Protein AF-A0A1B6DQ71-F1 (afdb_monomer_lite)

Radius of gyration: 18.25 Å; chains: 1; bounding box: 46×38×44 Å

Sequence (116 aa):
SGPQWNLVITKHAQLCDIYWWRNFFYIHNFYGFKEMCLTHTHQLGIDMQLFLISPLLIYLIWKWKTFGWCFLTVISVLSTLLRFVKTINRKLSPVVYFGVPISQLFDTADLSYILP

Structure (mmCIF, N/CA/C/O backbone):
data_AF-A0A1B6DQ71-F1
#
_entry.id   AF-A0A1B6DQ71-F1
#
loop_
_atom_site.group_PDB
_atom_site.id
_atom_site.type_symbol
_atom_site.label_atom_id
_atom_site.label_alt_id
_atom_site.label_comp_id
_atom_site.label_asym_id
_atom_site.label_entity_id
_atom_site.label_seq_id
_atom_site.pdbx_PDB_ins_code
_atom_site.Cartn_x
_atom_site.Cartn_y
_atom_site.Cartn_z
_atom_site.occupancy
_atom_site.B_iso_or_equiv
_atom_site.auth_seq_id
_atom_site.auth_comp_id
_atom_site.auth_asym_id
_atom_site.auth_atom_id
_atom_site.pdbx_PDB_model_num
ATOM 1 N N . SER A 1 1 ? 30.232 0.768 -13.576 1.00 60.44 1 SER A N 1
ATOM 2 C CA . SER A 1 1 ? 29.033 0.794 -14.437 1.00 60.44 1 SER A CA 1
ATOM 3 C C . SER A 1 1 ? 28.712 -0.615 -14.901 1.00 60.44 1 SER A C 1
ATOM 5 O O . SER A 1 1 ? 29.534 -1.206 -15.586 1.00 60.44 1 SER A O 1
ATOM 7 N N . GLY A 1 2 ? 27.589 -1.189 -14.4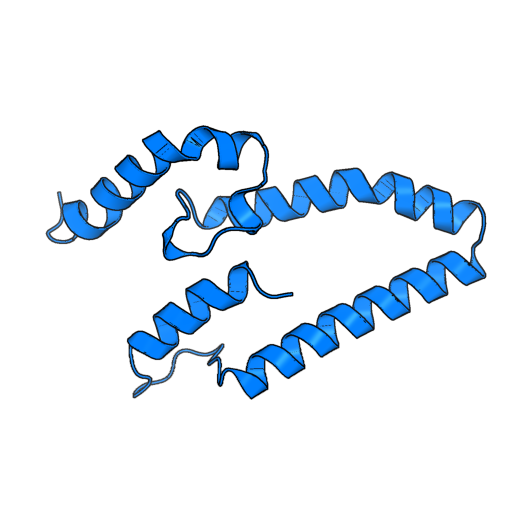61 1.00 83.00 2 GLY A N 1
ATOM 8 C CA . GLY A 1 2 ? 27.147 -2.526 -14.888 1.00 83.00 2 GLY A CA 1
ATOM 9 C C . GLY A 1 2 ? 26.246 -2.468 -16.132 1.00 83.00 2 GLY A C 1
ATOM 10 O O . GLY A 1 2 ? 25.661 -1.418 -16.396 1.00 83.00 2 GLY A O 1
ATOM 11 N N . PRO A 1 3 ? 26.067 -3.574 -16.875 1.00 82.75 3 PRO A N 1
ATOM 12 C CA . PRO A 1 3 ? 25.254 -3.599 -18.099 1.00 82.75 3 PRO A CA 1
ATOM 13 C C . PRO A 1 3 ? 23.769 -3.259 -17.863 1.00 82.75 3 PRO A C 1
ATOM 15 O O . PRO A 1 3 ? 23.097 -2.771 -18.763 1.00 82.75 3 PRO A O 1
ATOM 18 N N . GLN A 1 4 ? 23.258 -3.456 -16.641 1.00 79.19 4 GLN A N 1
ATOM 19 C CA . GLN A 1 4 ? 21.890 -3.089 -16.237 1.00 79.19 4 GLN A CA 1
ATOM 20 C C . GLN A 1 4 ? 21.765 -1.669 -15.653 1.00 79.19 4 GLN A C 1
ATOM 22 O O . GLN A 1 4 ? 20.661 -1.236 -15.323 1.00 79.19 4 GLN A O 1
ATOM 27 N N . TRP A 1 5 ? 22.867 -0.917 -15.536 1.00 78.44 5 TRP A N 1
ATOM 28 C CA . TRP A 1 5 ? 22.876 0.393 -14.873 1.00 78.44 5 TRP A CA 1
ATOM 29 C C . TRP A 1 5 ? 21.916 1.387 -15.531 1.00 78.44 5 TRP A C 1
ATOM 31 O O . TRP A 1 5 ? 21.170 2.077 -14.842 1.00 78.44 5 TRP A O 1
ATOM 41 N N . ASN A 1 6 ? 21.879 1.413 -16.865 1.00 78.19 6 ASN A N 1
ATOM 42 C CA . ASN A 1 6 ? 21.036 2.363 -17.584 1.00 78.19 6 ASN A CA 1
ATOM 43 C C . ASN A 1 6 ? 19.539 2.015 -17.519 1.00 78.19 6 ASN A C 1
ATOM 45 O O . ASN A 1 6 ? 18.685 2.893 -17.568 1.00 78.19 6 ASN A O 1
ATOM 49 N N . LEU A 1 7 ? 19.218 0.727 -17.386 1.00 76.50 7 LEU A N 1
ATOM 50 C CA . LEU A 1 7 ? 17.840 0.231 -17.396 1.00 76.50 7 LEU A CA 1
ATOM 51 C C . LEU A 1 7 ? 17.156 0.391 -16.038 1.00 76.50 7 LEU A C 1
ATOM 53 O O . LEU A 1 7 ? 15.960 0.668 -15.986 1.00 76.50 7 LEU A O 1
ATOM 57 N N . VAL A 1 8 ? 17.917 0.228 -14.956 1.00 77.62 8 VAL A N 1
ATOM 58 C CA . VAL A 1 8 ? 17.400 0.312 -13.588 1.00 77.62 8 VAL A CA 1
ATOM 59 C C . VAL A 1 8 ? 17.670 1.704 -13.023 1.00 77.62 8 VAL A C 1
ATOM 61 O O . VAL A 1 8 ? 16.746 2.462 -12.748 1.00 77.62 8 VAL A O 1
ATOM 64 N N . ILE A 1 9 ? 18.937 2.098 -12.908 1.00 79.31 9 ILE A N 1
ATOM 65 C CA . ILE A 1 9 ? 19.326 3.255 -12.094 1.00 79.31 9 ILE A CA 1
ATOM 66 C C . ILE A 1 9 ? 19.019 4.573 -12.803 1.00 79.31 9 ILE A C 1
ATOM 68 O O . ILE A 1 9 ? 18.402 5.446 -12.199 1.00 79.31 9 ILE A O 1
ATOM 72 N N . THR A 1 10 ? 19.366 4.715 -14.086 1.00 79.75 10 THR A N 1
ATOM 73 C CA . THR A 1 10 ? 19.060 5.951 -14.831 1.00 79.75 10 THR A CA 1
ATOM 74 C C . THR A 1 10 ? 17.552 6.179 -14.947 1.00 79.75 10 THR A C 1
ATOM 76 O O . THR A 1 10 ? 17.081 7.302 -14.778 1.00 79.75 10 THR A O 1
ATOM 79 N N . LYS A 1 11 ? 16.779 5.109 -15.171 1.00 79.94 11 LYS A N 1
ATOM 80 C CA . LYS A 1 11 ? 15.317 5.182 -15.265 1.00 79.94 11 LYS A CA 1
ATOM 81 C C . LYS A 1 11 ? 14.675 5.606 -13.941 1.00 79.94 11 LYS A C 1
ATOM 83 O O . LYS A 1 11 ? 13.842 6.509 -13.935 1.00 79.94 11 LYS A O 1
ATOM 88 N N . HIS A 1 12 ? 15.079 5.005 -12.819 1.00 80.25 12 HIS A N 1
ATOM 89 C CA . HIS A 1 12 ? 14.587 5.415 -11.500 1.00 80.25 12 HIS A CA 1
ATOM 90 C C . HIS A 1 12 ? 15.032 6.838 -11.127 1.00 80.25 12 HIS A C 1
ATOM 92 O O . HIS A 1 12 ? 14.244 7.578 -10.543 1.00 80.25 12 HIS A O 1
ATOM 98 N N . ALA A 1 13 ? 16.241 7.258 -11.516 1.00 81.75 13 ALA A N 1
ATOM 99 C CA . ALA A 1 13 ? 16.726 8.618 -11.280 1.00 81.75 13 ALA A CA 1
ATOM 100 C C . ALA A 1 13 ? 15.870 9.675 -12.002 1.00 81.75 13 ALA A C 1
ATOM 102 O O . ALA A 1 13 ? 15.473 10.658 -11.382 1.00 81.75 13 ALA A O 1
ATOM 103 N N . GLN A 1 14 ? 15.511 9.444 -13.270 1.00 83.25 14 GLN A N 1
ATOM 104 C CA . GLN A 1 14 ? 14.620 10.339 -14.023 1.00 83.25 14 GLN A CA 1
ATOM 105 C C . GLN A 1 14 ? 13.216 10.419 -13.411 1.00 83.25 14 GLN A C 1
ATOM 107 O O . GLN A 1 14 ? 12.655 11.504 -13.281 1.00 83.25 14 GLN A O 1
ATOM 112 N N . LEU A 1 15 ? 12.655 9.280 -12.989 1.00 82.50 15 LEU A N 1
ATOM 113 C CA . LEU A 1 15 ? 11.370 9.256 -12.282 1.00 82.50 15 LEU A CA 1
ATOM 114 C C . LEU A 1 15 ? 11.441 10.036 -10.964 1.00 82.50 15 LEU A C 1
ATOM 116 O O . LEU A 1 15 ? 10.484 10.716 -10.598 1.00 82.50 15 LEU A O 1
ATOM 120 N N . CYS A 1 16 ? 12.574 9.969 -10.265 1.00 81.06 16 CYS A N 1
ATOM 121 C CA . CYS A 1 16 ? 12.761 10.714 -9.030 1.00 81.06 16 CYS A CA 1
ATOM 122 C C . CYS A 1 16 ? 12.807 12.222 -9.246 1.00 81.06 16 CYS A C 1
ATOM 124 O O . CYS A 1 16 ? 12.213 12.954 -8.464 1.00 81.06 16 CYS A O 1
ATOM 126 N N . ASP A 1 17 ? 13.451 12.680 -10.314 1.00 83.62 17 ASP A N 1
ATOM 127 C CA . ASP A 1 17 ? 13.546 14.108 -10.626 1.00 83.62 17 ASP A CA 1
ATOM 128 C C . ASP A 1 17 ? 12.172 14.716 -10.970 1.00 83.62 17 ASP A C 1
ATOM 130 O O . ASP A 1 17 ? 11.883 15.869 -10.668 1.00 83.62 17 ASP A O 1
ATOM 134 N N . ILE A 1 18 ? 11.261 13.909 -11.523 1.00 84.38 18 ILE A N 1
ATOM 135 C CA . ILE A 1 18 ? 9.885 14.332 -11.825 1.00 84.38 18 ILE A CA 1
ATOM 136 C C . ILE A 1 18 ? 8.981 14.240 -10.580 1.00 84.38 18 ILE A C 1
ATOM 138 O O . ILE A 1 18 ? 8.114 15.091 -10.361 1.00 84.38 18 ILE A O 1
ATOM 142 N N . TYR A 1 19 ? 9.164 13.208 -9.750 1.00 83.00 19 TYR A N 1
ATOM 143 C CA . TYR A 1 19 ? 8.251 12.863 -8.652 1.00 83.00 19 TYR A CA 1
ATOM 144 C C . TYR A 1 19 ? 8.828 13.057 -7.244 1.00 83.00 19 TYR A C 1
ATOM 146 O O . TYR A 1 19 ? 8.248 12.559 -6.275 1.00 83.00 19 TYR A O 1
ATOM 154 N N . TRP A 1 20 ? 9.921 13.809 -7.091 1.00 84.56 20 TRP A N 1
ATOM 155 C CA 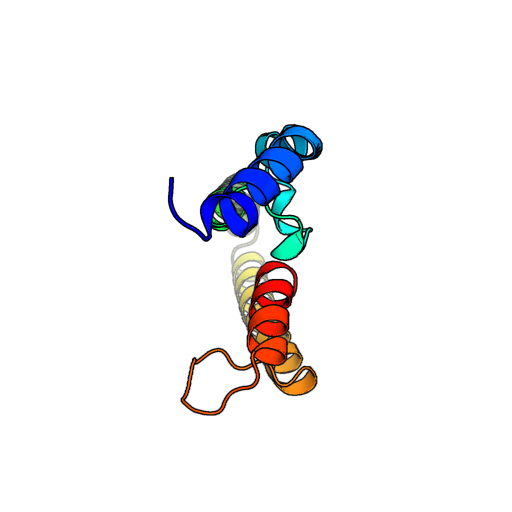. TRP A 1 20 ? 10.549 14.086 -5.790 1.00 84.56 20 TRP A CA 1
ATOM 156 C C . TRP A 1 20 ? 9.546 14.636 -4.766 1.00 84.56 20 TRP A C 1
ATOM 158 O O . TRP A 1 20 ? 9.548 14.236 -3.601 1.00 84.56 20 TRP A O 1
ATOM 168 N N . TRP A 1 21 ? 8.619 15.485 -5.219 1.00 85.31 21 TRP A N 1
ATOM 169 C CA . TRP A 1 21 ? 7.577 16.078 -4.387 1.00 85.31 21 TRP A CA 1
ATOM 170 C C . TRP A 1 21 ? 6.636 15.019 -3.791 1.00 85.31 21 TRP A C 1
ATOM 172 O O . TRP A 1 21 ? 6.243 15.135 -2.633 1.00 85.31 21 TRP A O 1
ATOM 182 N N . ARG A 1 22 ? 6.324 13.936 -4.521 1.00 85.06 22 ARG A N 1
ATOM 183 C CA . ARG A 1 22 ? 5.470 12.842 -4.014 1.00 85.06 22 ARG A CA 1
ATOM 184 C C . ARG A 1 22 ? 6.117 12.128 -2.827 1.00 85.06 22 ARG A C 1
ATOM 186 O O . ARG A 1 22 ? 5.418 11.720 -1.900 1.00 85.06 22 ARG A O 1
ATOM 193 N N . ASN A 1 23 ? 7.445 11.992 -2.852 1.00 81.50 23 ASN A N 1
ATOM 194 C CA . ASN A 1 23 ? 8.219 11.456 -1.734 1.00 81.50 23 ASN A CA 1
ATOM 195 C C . ASN A 1 23 ? 8.253 12.424 -0.552 1.00 81.50 23 ASN A C 1
ATOM 197 O O . ASN A 1 23 ? 8.052 11.986 0.576 1.00 81.50 23 ASN A O 1
ATOM 201 N N . PHE A 1 24 ? 8.442 13.721 -0.807 1.00 82.62 24 PHE A N 1
ATOM 202 C CA . PHE A 1 24 ? 8.462 14.742 0.242 1.00 82.62 24 PHE A CA 1
ATOM 203 C C . PHE A 1 24 ? 7.132 14.832 1.007 1.00 82.62 24 PHE A C 1
ATOM 205 O O . PHE A 1 24 ? 7.123 14.917 2.231 1.00 82.62 24 PHE A O 1
ATOM 212 N N . PHE A 1 25 ? 6.003 14.748 0.298 1.00 82.12 25 PHE A N 1
ATOM 213 C CA . PHE A 1 25 ? 4.668 14.755 0.903 1.00 82.12 25 PHE A CA 1
ATOM 214 C C . PHE A 1 25 ? 4.201 13.380 1.416 1.00 82.12 25 PHE A C 1
ATOM 216 O O . PHE A 1 25 ? 3.078 13.276 1.902 1.00 82.12 25 PHE A O 1
ATOM 223 N N . TYR A 1 26 ? 5.018 12.323 1.310 1.00 82.31 26 TYR A N 1
ATOM 224 C CA . TYR A 1 26 ? 4.661 10.948 1.704 1.00 82.31 26 TYR A CA 1
ATOM 225 C C . TYR A 1 26 ? 3.374 10.402 1.045 1.00 82.31 26 TYR A C 1
ATOM 227 O O . TYR A 1 26 ? 2.679 9.550 1.601 1.00 82.31 26 TYR A O 1
ATOM 235 N N . ILE A 1 27 ? 3.060 10.861 -0.172 1.00 82.88 27 ILE A N 1
ATOM 236 C CA . ILE A 1 27 ? 1.893 10.418 -0.964 1.00 82.88 27 ILE A CA 1
ATOM 237 C C . ILE A 1 27 ? 2.263 9.403 -2.053 1.00 82.88 27 ILE A C 1
ATOM 239 O O . ILE A 1 27 ? 1.428 9.029 -2.874 1.00 82.88 27 ILE A O 1
ATOM 243 N N . HIS A 1 28 ? 3.517 8.950 -2.090 1.00 79.62 28 HIS A N 1
ATOM 244 C CA . HIS A 1 28 ? 3.990 7.986 -3.086 1.00 79.62 28 HIS A CA 1
ATOM 245 C C . HIS A 1 28 ? 3.265 6.627 -3.009 1.00 79.62 28 HIS A C 1
ATOM 247 O O . HIS A 1 28 ? 3.308 5.878 -3.973 1.00 79.62 28 HIS A O 1
ATOM 253 N N . ASN A 1 29 ? 2.589 6.316 -1.894 1.00 79.44 29 ASN A N 1
ATOM 254 C CA . ASN A 1 29 ? 1.862 5.059 -1.676 1.00 79.44 29 ASN A CA 1
ATOM 255 C C . ASN A 1 29 ? 0.670 4.876 -2.638 1.00 79.44 29 ASN A C 1
ATOM 257 O O . ASN A 1 29 ? 0.319 3.754 -2.978 1.00 79.44 29 ASN A O 1
ATOM 261 N N . PHE A 1 30 ? 0.090 5.973 -3.136 1.00 76.56 30 PHE A N 1
ATOM 262 C CA . PHE A 1 30 ? -1.036 5.924 -4.077 1.00 76.56 30 PHE A CA 1
ATOM 263 C C . PHE A 1 30 ? -0.638 5.558 -5.512 1.00 76.56 30 PHE A C 1
ATOM 265 O O . PHE A 1 30 ? -1.509 5.358 -6.357 1.00 76.56 30 PHE A O 1
ATOM 272 N N . TYR A 1 31 ? 0.661 5.494 -5.799 1.00 78.94 31 TYR A N 1
ATOM 273 C CA . TYR A 1 31 ? 1.192 5.229 -7.129 1.00 78.94 31 TYR A CA 1
ATOM 274 C C . TYR A 1 31 ? 1.873 3.862 -7.154 1.00 78.94 31 TYR A C 1
ATOM 276 O O . TYR A 1 31 ? 2.457 3.421 -6.167 1.00 78.94 31 TYR A O 1
ATOM 284 N N . GLY A 1 32 ? 1.774 3.179 -8.293 1.00 74.69 32 GLY A N 1
ATOM 285 C CA . GLY A 1 32 ? 2.323 1.839 -8.453 1.00 74.69 32 GLY A CA 1
ATOM 286 C C . GLY A 1 32 ? 3.837 1.766 -8.383 1.00 74.69 32 GLY A C 1
ATOM 287 O O . GLY A 1 32 ? 4.547 2.757 -8.565 1.00 74.69 32 GLY A O 1
ATOM 288 N N . PHE A 1 33 ? 4.332 0.547 -8.175 1.00 74.81 33 PHE A N 1
ATOM 289 C CA . PHE A 1 33 ? 5.752 0.204 -8.172 1.00 74.81 33 PHE A CA 1
ATOM 290 C C . PHE A 1 33 ? 6.502 0.772 -9.385 1.00 74.81 33 PHE A C 1
ATOM 292 O O . PHE A 1 33 ? 7.655 1.184 -9.265 1.00 74.81 33 PHE A O 1
ATOM 299 N N . LYS A 1 34 ? 5.850 0.837 -10.555 1.00 72.19 34 LYS A N 1
ATOM 300 C CA . LYS A 1 34 ? 6.461 1.343 -11.800 1.00 72.19 34 LYS A CA 1
ATOM 301 C C . LYS A 1 34 ? 6.823 2.831 -11.760 1.00 72.19 34 LYS A C 1
ATOM 303 O O . LYS A 1 34 ? 7.759 3.229 -12.451 1.00 72.19 34 LYS A O 1
ATOM 308 N N . GLU A 1 35 ? 6.104 3.635 -10.981 1.00 75.88 35 GLU A N 1
ATOM 309 C CA . GLU A 1 35 ? 6.334 5.083 -10.847 1.00 75.88 35 GLU A CA 1
ATOM 310 C C . GLU A 1 35 ? 7.069 5.446 -9.551 1.00 75.88 35 GLU A C 1
ATOM 312 O O . GLU A 1 35 ? 7.270 6.623 -9.243 1.00 75.88 35 GLU A O 1
ATOM 317 N N . MET A 1 36 ? 7.480 4.444 -8.774 1.00 76.94 36 MET A N 1
ATOM 318 C CA . MET A 1 36 ? 8.124 4.665 -7.494 1.00 76.94 36 MET A CA 1
ATOM 319 C C . MET A 1 36 ? 9.612 4.993 -7.679 1.00 76.94 36 MET A C 1
ATOM 321 O O . MET A 1 36 ? 10.369 4.223 -8.272 1.00 76.94 36 MET A O 1
ATOM 325 N N . CYS A 1 37 ? 10.046 6.143 -7.148 1.00 79.25 37 CYS A N 1
ATOM 326 C CA . CYS A 1 37 ? 11.463 6.525 -7.167 1.00 79.25 37 CYS A CA 1
ATOM 327 C C . CYS A 1 37 ? 12.313 5.606 -6.275 1.00 79.25 37 CYS A C 1
ATOM 329 O O . CYS A 1 37 ? 13.387 5.173 -6.686 1.00 79.25 37 CYS A O 1
ATOM 331 N N . LEU A 1 38 ? 11.838 5.301 -5.061 1.00 77.12 38 LEU A N 1
ATOM 332 C CA . LEU A 1 38 ? 12.564 4.484 -4.092 1.00 77.12 38 LEU A CA 1
ATOM 333 C C . LEU A 1 38 ? 11.590 3.528 -3.404 1.00 77.12 38 LEU A C 1
ATOM 335 O O . LEU A 1 38 ? 10.718 3.956 -2.665 1.00 77.12 38 LEU A O 1
ATOM 339 N N . THR A 1 39 ? 11.722 2.227 -3.624 1.00 77.38 39 THR A N 1
ATOM 340 C CA . THR A 1 39 ? 10.784 1.227 -3.075 1.00 77.38 39 THR A CA 1
ATOM 341 C C . THR A 1 39 ? 10.814 1.176 -1.547 1.00 77.38 39 THR A C 1
ATOM 343 O O . THR A 1 39 ? 9.783 1.004 -0.903 1.00 77.38 39 THR A O 1
ATOM 346 N N . HIS A 1 40 ? 11.983 1.415 -0.948 1.00 77.75 40 HIS A N 1
ATOM 347 C CA . HIS A 1 40 ? 12.160 1.462 0.503 1.00 77.75 40 HIS A CA 1
ATOM 348 C C . HIS A 1 40 ? 11.429 2.631 1.182 1.00 77.75 40 HIS A C 1
ATOM 350 O O . HIS A 1 40 ? 11.132 2.534 2.372 1.00 77.75 40 HIS A O 1
ATOM 356 N N . THR A 1 41 ? 11.106 3.720 0.467 1.00 82.94 41 THR A N 1
ATOM 357 C CA . THR A 1 41 ? 10.364 4.836 1.080 1.00 82.94 41 THR A CA 1
ATOM 358 C C . THR A 1 41 ? 8.893 4.512 1.287 1.00 82.94 41 THR A C 1
ATOM 360 O O . THR A 1 41 ? 8.265 5.190 2.092 1.00 82.94 41 THR A O 1
ATOM 363 N N . HI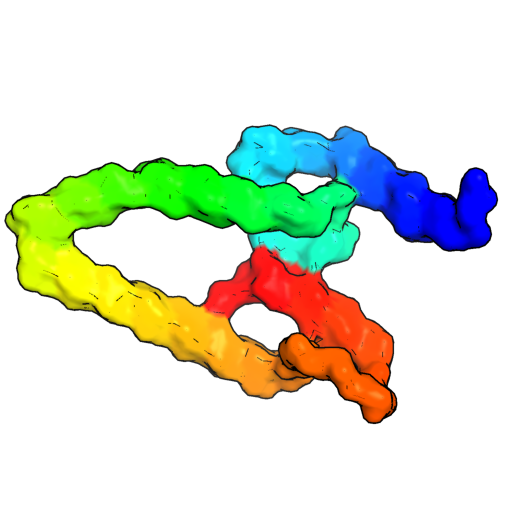S A 1 42 ? 8.370 3.451 0.657 1.00 82.81 42 HIS A N 1
ATOM 364 C CA . HIS A 1 42 ? 6.971 3.029 0.792 1.00 82.81 42 HIS A CA 1
ATOM 365 C C . HIS A 1 42 ? 6.577 2.803 2.248 1.00 82.81 42 HIS A C 1
ATOM 367 O O . HIS A 1 42 ? 5.581 3.352 2.718 1.00 82.81 42 HIS A O 1
ATOM 373 N N . GLN A 1 43 ? 7.416 2.061 2.977 1.00 84.62 43 GLN A N 1
ATOM 374 C CA . GLN A 1 43 ? 7.195 1.787 4.393 1.00 84.62 43 GLN A CA 1
ATOM 375 C C . GLN A 1 43 ? 7.242 3.076 5.221 1.00 84.62 43 GLN A C 1
ATOM 377 O O . GLN A 1 43 ? 6.370 3.300 6.053 1.00 84.62 43 GLN A O 1
ATOM 382 N N . LEU A 1 44 ? 8.201 3.965 4.933 1.00 87.25 44 LEU A N 1
ATOM 383 C CA . LEU A 1 44 ? 8.312 5.259 5.613 1.00 87.25 44 LEU A CA 1
ATOM 384 C C . LEU A 1 44 ? 7.066 6.128 5.392 1.00 87.25 44 LEU A C 1
ATOM 386 O O . LEU A 1 44 ? 6.613 6.794 6.318 1.00 87.25 44 LEU A O 1
ATOM 390 N N . GLY A 1 45 ? 6.488 6.113 4.186 1.00 87.69 45 GLY A N 1
ATOM 391 C CA . GLY A 1 45 ? 5.249 6.832 3.891 1.00 87.69 45 GLY A CA 1
ATOM 392 C C . GLY A 1 45 ? 4.057 6.325 4.695 1.00 87.69 45 GLY A C 1
ATOM 393 O O . GLY A 1 45 ? 3.320 7.132 5.263 1.00 87.69 45 GLY A O 1
ATOM 394 N N . ILE A 1 46 ? 3.897 5.005 4.799 1.00 87.31 46 ILE A N 1
ATOM 395 C CA . ILE A 1 46 ? 2.835 4.392 5.610 1.00 87.31 46 ILE A CA 1
ATOM 396 C C . ILE A 1 46 ? 3.021 4.733 7.091 1.00 87.31 46 ILE A C 1
ATOM 398 O O . ILE A 1 46 ? 2.064 5.142 7.750 1.00 87.31 46 ILE A O 1
ATOM 402 N N . ASP A 1 47 ? 4.244 4.610 7.605 1.00 90.62 47 ASP A N 1
ATOM 403 C CA . ASP A 1 47 ? 4.539 4.848 9.019 1.00 90.62 47 ASP A CA 1
ATOM 404 C C . ASP A 1 47 ? 4.233 6.299 9.419 1.00 90.62 47 ASP A C 1
ATOM 406 O O . ASP A 1 47 ? 3.637 6.534 10.470 1.00 90.62 47 ASP A O 1
ATOM 410 N N . MET A 1 48 ? 4.543 7.275 8.558 1.00 90.62 48 MET A N 1
ATOM 411 C CA . MET A 1 48 ? 4.200 8.682 8.799 1.00 90.62 48 MET A CA 1
ATOM 412 C C . MET A 1 48 ? 2.684 8.919 8.826 1.00 90.62 48 MET A C 1
ATOM 414 O O . MET A 1 48 ? 2.185 9.628 9.703 1.00 90.62 48 MET A O 1
ATOM 418 N N . GLN A 1 49 ? 1.929 8.313 7.906 1.00 90.31 49 GLN A N 1
ATOM 419 C CA . GLN A 1 49 ? 0.465 8.436 7.878 1.00 90.31 49 GLN A CA 1
ATOM 420 C C . GLN A 1 49 ? -0.174 7.812 9.125 1.00 90.31 49 GLN A C 1
ATOM 422 O O . GLN A 1 49 ? -1.043 8.421 9.755 1.00 90.31 49 GLN A O 1
ATOM 427 N N . LEU A 1 50 ? 0.288 6.625 9.525 1.00 90.00 50 LEU A N 1
ATOM 428 C CA . LEU A 1 50 ? -0.172 5.960 10.743 1.00 90.00 50 LEU A CA 1
ATOM 429 C C . LEU A 1 50 ? 0.209 6.749 11.998 1.00 90.00 50 LEU A C 1
ATOM 431 O O . LEU A 1 50 ? -0.604 6.854 12.915 1.00 90.00 50 LEU A O 1
ATOM 435 N N . PHE A 1 51 ? 1.396 7.355 12.031 1.00 92.62 51 PHE A N 1
ATOM 436 C CA . PHE A 1 51 ? 1.827 8.207 13.136 1.00 92.62 51 PHE A CA 1
ATOM 437 C C . PHE A 1 51 ? 0.931 9.443 13.292 1.00 92.62 51 PHE A C 1
ATOM 439 O O . PHE A 1 51 ? 0.541 9.776 14.411 1.00 92.62 51 PHE A O 1
ATOM 446 N N . LEU A 1 52 ? 0.531 10.074 12.183 1.00 92.00 52 LEU A N 1
ATOM 447 C CA . LEU A 1 52 ? -0.403 11.205 12.193 1.00 92.00 52 LEU A CA 1
ATOM 448 C C . LEU A 1 52 ? -1.819 10.805 12.643 1.00 92.00 52 LEU A C 1
ATOM 450 O O . LEU A 1 52 ? -2.478 11.567 13.351 1.00 92.00 52 LEU A O 1
ATOM 454 N N . ILE A 1 53 ? -2.290 9.613 12.263 1.00 91.94 53 ILE A N 1
ATOM 455 C CA . ILE A 1 53 ? -3.629 9.107 12.621 1.00 91.94 53 ILE A CA 1
ATOM 456 C C . ILE A 1 53 ? -3.670 8.551 14.058 1.00 91.94 53 ILE A C 1
ATOM 458 O O . ILE A 1 53 ? -4.710 8.599 14.718 1.00 91.94 53 ILE A O 1
ATOM 462 N N . SER A 1 54 ? -2.548 8.058 14.580 1.00 93.06 54 SER A N 1
ATOM 463 C CA . SER A 1 54 ? -2.432 7.460 15.915 1.00 93.06 54 SER A CA 1
ATOM 464 C C . SER A 1 54 ? -3.035 8.302 17.057 1.00 93.06 54 SER A C 1
ATOM 466 O O . SER A 1 54 ? -3.903 7.782 17.765 1.00 93.06 54 SER A O 1
ATOM 468 N N . PRO A 1 55 ? -2.699 9.598 17.247 1.00 92.88 55 PRO A N 1
ATOM 469 C CA . PRO A 1 55 ? -3.283 10.396 18.330 1.00 92.88 55 PRO A CA 1
ATOM 470 C C . PRO A 1 55 ? -4.803 10.567 18.198 1.00 92.88 55 PRO A C 1
ATOM 472 O O . PRO A 1 55 ? -5.504 10.592 19.211 1.00 92.88 55 PRO A O 1
ATOM 475 N N . LEU A 1 56 ? -5.330 10.622 16.969 1.00 90.75 56 LEU A N 1
ATOM 476 C CA . LEU A 1 56 ? -6.772 10.675 16.711 1.00 90.75 56 LEU A CA 1
ATOM 477 C C . LEU A 1 56 ? -7.459 9.381 17.175 1.00 90.75 56 LEU A C 1
ATOM 479 O O . LEU A 1 56 ? -8.489 9.430 17.851 1.00 90.75 56 LEU A O 1
ATOM 483 N N . LEU A 1 57 ? -6.871 8.224 16.853 1.00 89.31 57 LEU A N 1
ATOM 484 C CA . LEU A 1 57 ? -7.375 6.919 17.288 1.00 89.31 57 LEU A CA 1
ATOM 485 C C . LEU A 1 57 ? -7.310 6.770 18.810 1.00 89.31 57 LEU A C 1
ATOM 487 O O . LEU A 1 57 ? -8.287 6.341 19.426 1.00 89.31 57 LEU A O 1
ATOM 491 N N . ILE A 1 58 ? -6.200 7.175 19.431 1.00 91.25 58 ILE A N 1
ATOM 492 C CA . ILE A 1 58 ? -6.035 7.140 20.891 1.00 91.25 58 ILE A CA 1
ATOM 493 C C . ILE A 1 58 ? -7.100 8.010 21.570 1.00 91.25 58 ILE A C 1
ATOM 495 O O . ILE A 1 58 ? -7.740 7.567 22.526 1.00 91.25 58 ILE A O 1
ATOM 499 N N . TYR A 1 59 ? -7.346 9.216 21.054 1.00 92.25 59 TYR A N 1
ATOM 500 C CA . TYR A 1 59 ? -8.390 10.102 21.569 1.00 92.25 59 TYR A CA 1
ATOM 501 C C . TYR A 1 59 ? -9.794 9.484 21.449 1.00 92.25 59 TYR A C 1
ATOM 503 O O . TYR A 1 59 ? -10.579 9.534 22.402 1.00 92.25 59 TYR A O 1
ATOM 511 N N . LEU A 1 60 ? -10.102 8.843 20.315 1.00 89.00 60 LEU A N 1
ATOM 512 C CA . LEU A 1 60 ? -11.383 8.165 20.090 1.00 89.00 60 LEU A CA 1
ATOM 513 C C . LEU A 1 60 ? -11.610 7.022 21.092 1.00 89.00 60 LEU A C 1
ATOM 515 O O . LEU A 1 60 ? -12.690 6.913 21.676 1.00 89.00 60 LEU A O 1
ATOM 519 N N . ILE A 1 61 ? -10.582 6.204 21.331 1.00 91.12 61 ILE A N 1
ATOM 520 C CA . ILE A 1 61 ? -10.621 5.094 22.296 1.00 91.12 61 ILE A CA 1
ATOM 521 C C . ILE A 1 61 ? -10.749 5.620 23.726 1.00 91.12 61 ILE A C 1
ATOM 523 O O . ILE A 1 61 ? -11.467 5.034 24.539 1.00 91.12 61 ILE A O 1
ATOM 527 N N . TRP A 1 62 ? -10.075 6.726 24.048 1.00 92.31 62 TRP A N 1
ATOM 528 C CA . TRP A 1 62 ? -10.155 7.324 25.376 1.00 92.31 62 TRP A CA 1
ATOM 529 C C . TRP A 1 62 ? -11.571 7.809 25.691 1.00 92.31 62 TRP A C 1
ATOM 531 O O . TRP A 1 62 ? -12.088 7.502 26.770 1.00 92.31 62 TRP A O 1
ATOM 541 N N . LYS A 1 63 ? -12.216 8.494 24.736 1.00 92.31 63 LYS A N 1
ATOM 542 C CA . LYS A 1 63 ? -13.580 9.009 24.899 1.00 92.31 63 LYS A CA 1
ATOM 543 C C . LYS A 1 63 ? -14.611 7.880 24.907 1.00 92.31 63 LYS A C 1
ATOM 545 O O . LYS A 1 63 ? -15.437 7.830 25.815 1.00 92.31 63 LYS A O 1
ATOM 550 N N . TRP A 1 64 ? -14.565 6.969 23.932 1.00 89.62 64 TRP A N 1
ATOM 551 C CA . TRP A 1 64 ? -15.561 5.907 23.743 1.00 89.62 64 TRP A CA 1
ATOM 552 C C . TRP A 1 64 ? -14.902 4.525 23.669 1.00 89.62 64 TRP A C 1
ATOM 554 O O . TRP A 1 64 ? -14.805 3.935 22.596 1.00 89.62 64 TRP A O 1
ATOM 564 N N . LYS A 1 65 ? -14.487 3.976 24.819 1.00 86.62 65 LYS A N 1
ATOM 565 C CA . LYS A 1 65 ? -13.732 2.708 24.897 1.00 86.62 65 LYS A CA 1
ATOM 566 C C . LYS A 1 65 ? -14.348 1.563 24.083 1.00 86.62 65 LYS A C 1
ATOM 568 O O . LYS A 1 65 ? -13.662 0.982 23.249 1.00 86.62 65 LYS A O 1
ATOM 573 N N . THR A 1 66 ? -15.631 1.254 24.278 1.00 88.31 66 THR A N 1
ATOM 574 C CA . THR A 1 66 ? -16.291 0.126 23.591 1.00 88.31 66 THR A CA 1
ATOM 575 C C . THR A 1 66 ? -16.387 0.341 22.080 1.00 88.31 66 THR A C 1
ATOM 577 O O . THR A 1 66 ? -16.120 -0.572 21.302 1.00 88.31 66 THR A O 1
ATOM 580 N N . PHE A 1 67 ? -16.724 1.562 21.655 1.00 90.62 67 PHE A N 1
ATOM 581 C CA . PHE A 1 67 ? -16.819 1.906 20.238 1.00 90.62 67 PHE A CA 1
ATOM 582 C C . PHE A 1 67 ? -15.442 1.931 19.567 1.00 90.62 67 PHE A C 1
ATOM 584 O O . PHE A 1 67 ? -15.293 1.383 18.484 1.00 90.62 67 PHE A O 1
ATOM 591 N N . GLY A 1 68 ? -14.427 2.500 20.223 1.00 89.50 68 GLY A N 1
ATOM 592 C CA . GLY A 1 68 ? -13.061 2.578 19.704 1.00 89.50 68 GLY A CA 1
ATOM 593 C C . GLY A 1 68 ? -12.436 1.201 19.476 1.00 89.50 68 GLY A C 1
ATOM 594 O O . GLY A 1 68 ? -11.855 0.965 18.419 1.00 89.50 68 GLY A O 1
ATOM 595 N N . TRP A 1 69 ? -12.618 0.264 20.413 1.00 90.69 69 TRP A N 1
ATOM 596 C CA . TRP A 1 69 ? -12.164 -1.119 20.230 1.00 90.69 69 TRP A CA 1
ATOM 597 C C . TRP A 1 69 ? -12.897 -1.831 19.091 1.00 90.69 69 TRP A C 1
ATOM 599 O O . TRP A 1 69 ? -12.246 -2.457 18.260 1.00 90.69 69 TRP A O 1
ATOM 609 N N . CYS A 1 70 ? -14.225 -1.698 19.011 1.00 93.25 70 CYS A N 1
ATOM 610 C CA . CYS A 1 70 ? -15.010 -2.271 17.914 1.00 93.25 70 CYS A CA 1
ATOM 611 C C . CYS A 1 70 ? -14.595 -1.688 16.552 1.00 93.25 70 CYS A C 1
ATOM 613 O O . CYS A 1 70 ? -14.406 -2.410 15.580 1.00 93.25 70 CYS A O 1
ATOM 615 N N . PHE A 1 71 ? -14.380 -0.377 16.486 1.00 92.06 71 PHE A N 1
ATOM 616 C CA . PHE A 1 71 ? -13.947 0.305 15.273 1.00 92.06 71 PHE A CA 1
ATOM 617 C C . PHE A 1 71 ? -12.575 -0.190 14.788 1.00 92.06 71 PHE A C 1
ATOM 619 O O . PHE A 1 71 ? -12.414 -0.503 13.608 1.00 92.06 71 PHE A O 1
ATOM 626 N N . LEU A 1 72 ? -11.602 -0.333 15.696 1.00 90.81 72 LEU A N 1
ATOM 627 C CA . LEU A 1 72 ? -10.270 -0.852 15.369 1.00 90.81 72 LEU A CA 1
ATOM 628 C C . LEU A 1 72 ? -10.302 -2.296 14.862 1.00 90.81 72 LEU A C 1
ATOM 630 O O . LEU A 1 72 ? -9.625 -2.617 13.879 1.00 90.81 72 LEU A O 1
ATOM 634 N N . THR A 1 73 ? -11.070 -3.171 15.517 1.00 92.62 73 THR A N 1
A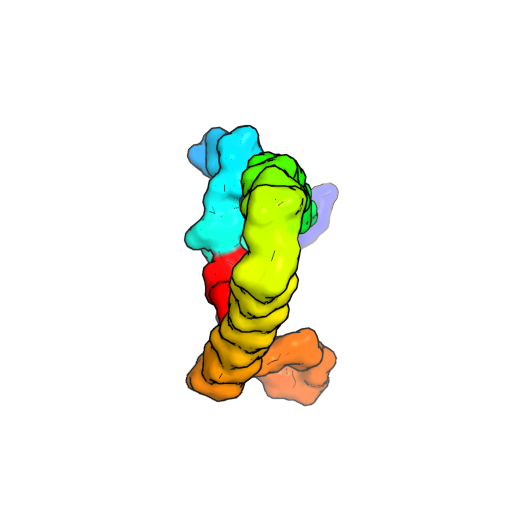TOM 635 C CA . THR A 1 73 ? -11.174 -4.574 15.097 1.00 92.62 73 THR A CA 1
ATOM 636 C C . THR A 1 73 ? -11.863 -4.684 13.744 1.00 92.62 73 THR A C 1
ATOM 638 O O . THR A 1 73 ? -11.357 -5.385 12.869 1.00 92.62 73 THR A O 1
ATOM 641 N N . VAL A 1 74 ? -12.947 -3.935 13.522 1.00 95.00 74 VAL A N 1
ATOM 642 C CA . VAL A 1 74 ? -13.655 -3.907 12.235 1.00 95.00 74 VAL A CA 1
ATOM 643 C C . VAL A 1 74 ? -12.741 -3.431 11.108 1.00 95.00 74 VAL A C 1
ATOM 645 O O . VAL A 1 74 ? -12.684 -4.092 10.074 1.00 95.00 74 VAL A O 1
ATOM 648 N N . ILE A 1 75 ? -11.982 -2.346 11.296 1.00 92.75 75 ILE A N 1
ATOM 649 C CA . ILE A 1 75 ? -11.052 -1.852 10.265 1.00 92.75 75 ILE A CA 1
ATOM 650 C C . ILE A 1 75 ? -9.953 -2.871 9.963 1.00 92.75 75 ILE A C 1
ATOM 652 O O . ILE A 1 75 ? -9.638 -3.095 8.796 1.00 92.75 75 ILE A O 1
ATOM 656 N N . SER A 1 76 ? -9.391 -3.509 10.991 1.00 91.88 76 SER A N 1
ATOM 657 C CA . SER A 1 76 ? -8.304 -4.484 10.824 1.00 91.88 76 SER A CA 1
ATOM 658 C C . SER A 1 76 ? -8.770 -5.760 10.114 1.00 91.88 76 SER A C 1
ATOM 660 O O . SER A 1 76 ? -8.061 -6.322 9.277 1.00 91.88 76 SER A O 1
ATOM 662 N N . VAL A 1 77 ? -9.985 -6.220 10.421 1.00 96.00 77 VAL A N 1
ATOM 663 C CA . VAL A 1 77 ? -10.597 -7.364 9.734 1.00 96.00 77 VAL A CA 1
ATOM 664 C C . VAL A 1 77 ? -10.950 -6.986 8.299 1.00 96.00 77 VAL A C 1
ATOM 666 O O . VAL A 1 77 ? -10.640 -7.737 7.375 1.00 96.00 77 VAL A O 1
ATOM 669 N N . LEU A 1 78 ? -11.546 -5.810 8.090 1.00 95.00 78 LEU A N 1
ATOM 670 C CA . LEU A 1 78 ? -11.924 -5.336 6.764 1.00 95.00 78 LEU A CA 1
ATOM 671 C C . LEU A 1 78 ? -10.703 -5.175 5.850 1.00 95.00 78 LEU A C 1
ATOM 673 O O . LEU A 1 78 ? -10.751 -5.633 4.712 1.00 95.00 78 LEU A O 1
ATOM 677 N N . SER A 1 79 ? -9.604 -4.592 6.337 1.00 91.94 79 SER A N 1
ATOM 678 C CA . SER A 1 79 ? -8.371 -4.456 5.552 1.00 91.94 79 SER A CA 1
ATOM 679 C C . SER A 1 79 ? -7.810 -5.822 5.153 1.00 91.94 79 SER A C 1
ATOM 681 O O . SER A 1 79 ? -7.535 -6.057 3.980 1.00 91.94 79 SER A O 1
ATOM 683 N N . THR A 1 80 ? -7.742 -6.772 6.089 1.00 91.88 80 THR A N 1
ATOM 684 C CA . THR A 1 80 ? -7.265 -8.137 5.814 1.00 91.88 80 THR A CA 1
ATOM 685 C C . THR A 1 80 ? -8.141 -8.855 4.782 1.00 91.88 80 THR A C 1
ATOM 687 O O . THR A 1 80 ? -7.626 -9.497 3.863 1.00 91.88 80 THR A O 1
ATOM 690 N N . LEU A 1 81 ? -9.466 -8.723 4.894 1.00 94.56 81 LEU A N 1
ATOM 691 C CA . LEU A 1 81 ? -10.413 -9.317 3.948 1.00 94.56 81 LEU A CA 1
ATOM 692 C C . LEU A 1 81 ? -10.282 -8.709 2.551 1.00 94.56 81 LEU A C 1
ATOM 694 O O . LEU A 1 81 ? -10.288 -9.447 1.566 1.00 94.56 81 L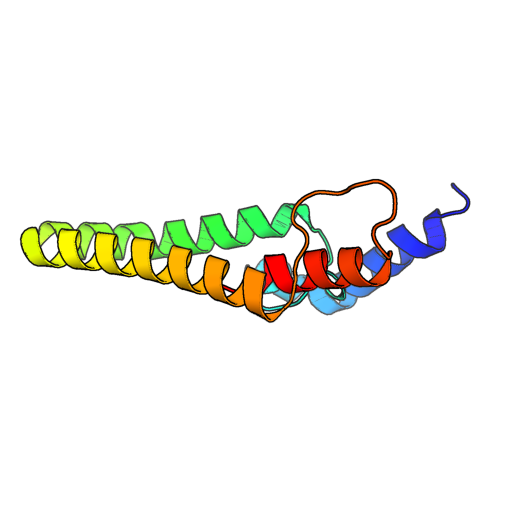EU A O 1
ATOM 698 N N . LEU A 1 82 ? -10.138 -7.386 2.452 1.00 91.75 82 LEU A N 1
ATOM 699 C CA . LEU A 1 82 ? -9.946 -6.707 1.171 1.00 91.75 82 LEU A CA 1
ATOM 700 C C . LEU A 1 82 ? -8.676 -7.201 0.472 1.00 91.75 82 LEU A C 1
ATOM 702 O O . LEU A 1 82 ? -8.774 -7.606 -0.692 1.00 91.75 82 LEU A O 1
ATOM 706 N N . ARG A 1 83 ? -7.548 -7.302 1.193 1.00 89.69 83 ARG A N 1
ATOM 707 C CA . ARG A 1 83 ? -6.301 -7.885 0.658 1.00 89.69 83 ARG A CA 1
ATOM 708 C C . ARG A 1 83 ? -6.540 -9.270 0.116 1.00 89.69 83 ARG A C 1
ATOM 710 O O . ARG A 1 83 ? -6.260 -9.535 -1.048 1.00 89.69 83 ARG A O 1
ATOM 717 N N . PHE A 1 84 ? -7.116 -10.138 0.939 1.00 90.38 84 PHE A N 1
ATOM 718 C CA . PHE A 1 84 ? -7.349 -11.530 0.585 1.00 90.38 84 PHE A CA 1
ATOM 719 C C . PHE A 1 84 ? -8.218 -11.672 -0.674 1.00 90.38 84 PHE A C 1
ATOM 721 O O . PHE A 1 84 ? -7.868 -12.389 -1.615 1.00 90.38 84 PHE A O 1
ATOM 728 N N . VAL A 1 85 ? -9.319 -10.920 -0.739 1.00 91.94 85 VAL A N 1
ATOM 729 C CA . VAL A 1 85 ? -10.230 -10.912 -1.890 1.00 91.94 85 VAL A CA 1
ATOM 730 C C . VAL A 1 85 ? -9.536 -10.376 -3.144 1.00 91.94 85 VAL A C 1
ATOM 732 O O . VAL A 1 85 ? -9.733 -10.915 -4.238 1.00 91.94 85 VAL A O 1
ATOM 735 N N . LYS A 1 86 ? -8.714 -9.327 -3.028 1.00 90.12 86 LYS A N 1
ATOM 736 C CA . LYS A 1 86 ? -7.952 -8.791 -4.165 1.00 90.12 86 LYS A CA 1
ATOM 737 C C . LYS A 1 86 ? -6.885 -9.772 -4.641 1.00 90.12 86 LYS A C 1
ATOM 739 O O . LYS A 1 86 ? -6.795 -9.987 -5.852 1.00 90.12 86 LYS A O 1
ATOM 744 N N . THR A 1 87 ? -6.166 -10.410 -3.718 1.00 89.38 87 THR A N 1
ATOM 745 C CA . THR A 1 87 ? -5.169 -11.452 -3.997 1.00 89.38 87 THR A CA 1
ATOM 746 C C . THR A 1 87 ? -5.755 -12.569 -4.853 1.00 89.38 87 THR A C 1
ATOM 748 O O . THR A 1 87 ? -5.187 -12.904 -5.895 1.00 89.38 87 THR A O 1
ATOM 751 N N . ILE A 1 88 ? -6.931 -13.080 -4.478 1.00 88.56 88 ILE A N 1
ATOM 752 C CA . ILE A 1 88 ? -7.599 -14.167 -5.206 1.00 88.56 88 ILE A CA 1
ATOM 753 C C . ILE A 1 88 ? -8.109 -13.702 -6.573 1.00 88.56 88 ILE A C 1
ATOM 755 O O . ILE A 1 88 ? -7.820 -14.340 -7.586 1.00 88.56 88 ILE A O 1
ATOM 759 N N . ASN A 1 89 ? -8.824 -12.574 -6.633 1.00 88.56 89 ASN A N 1
ATOM 760 C CA . ASN A 1 89 ? -9.434 -12.099 -7.882 1.00 88.56 89 ASN A CA 1
ATOM 761 C C . ASN A 1 89 ? -8.405 -11.788 -8.974 1.00 88.56 89 ASN A C 1
ATOM 763 O O . ASN A 1 89 ? -8.653 -12.023 -10.156 1.00 88.56 89 ASN A O 1
ATOM 767 N N . ARG A 1 90 ? -7.249 -11.240 -8.589 1.00 83.25 90 ARG A N 1
ATOM 768 C CA . ARG A 1 90 ? -6.179 -10.862 -9.523 1.00 83.25 90 ARG A CA 1
ATOM 769 C C . ARG A 1 90 ? -5.116 -11.950 -9.690 1.00 83.25 90 ARG A C 1
ATOM 771 O O . ARG A 1 90 ? -4.164 -11.725 -10.428 1.00 83.25 90 ARG A O 1
ATOM 778 N N . LYS A 1 91 ? -5.275 -13.112 -9.040 1.00 83.25 91 LYS A N 1
ATOM 779 C CA . LYS A 1 91 ? -4.301 -14.219 -9.048 1.00 83.25 91 LYS A CA 1
ATOM 780 C C . LYS A 1 91 ? -2.877 -13.731 -8.740 1.00 83.25 91 LYS A C 1
ATOM 782 O O . LYS A 1 91 ? -1.922 -14.111 -9.419 1.00 83.25 91 LYS A O 1
ATOM 787 N N . LEU A 1 92 ? -2.737 -12.850 -7.750 1.00 84.12 92 LEU A N 1
ATOM 788 C CA . LEU A 1 92 ? -1.424 -12.343 -7.343 1.00 84.12 92 LEU A CA 1
ATOM 789 C C . LEU A 1 92 ? -0.642 -13.480 -6.669 1.00 84.12 92 LEU A C 1
ATOM 791 O O . LEU A 1 92 ? -1.198 -14.191 -5.831 1.00 84.12 92 LEU A O 1
ATOM 795 N N . SER A 1 93 ? 0.630 -13.659 -7.033 1.00 81.50 93 SER A N 1
ATOM 796 C CA . SER A 1 93 ? 1.492 -14.704 -6.458 1.00 81.50 93 SER A CA 1
ATOM 797 C C . SER A 1 93 ? 2.465 -14.073 -5.458 1.00 81.50 93 SER A C 1
ATOM 799 O O . SER A 1 93 ? 3.462 -13.500 -5.888 1.00 81.50 93 SER A O 1
ATOM 801 N N . PRO A 1 94 ? 2.220 -14.162 -4.137 1.00 79.62 94 PRO A N 1
ATOM 802 C CA . PRO A 1 94 ? 3.096 -13.547 -3.135 1.00 79.62 94 PRO A CA 1
ATOM 803 C C . PRO A 1 94 ? 4.443 -14.271 -2.982 1.00 79.62 94 PRO A C 1
ATOM 805 O O . PRO A 1 94 ? 5.352 -13.751 -2.344 1.00 79.62 94 PRO A O 1
ATOM 808 N N . VAL A 1 95 ? 4.573 -15.472 -3.552 1.00 84.94 95 VAL A N 1
ATOM 809 C CA . VAL A 1 95 ? 5.783 -16.294 -3.501 1.00 84.94 95 VAL A CA 1
ATOM 810 C C . VAL A 1 95 ? 6.348 -16.443 -4.907 1.00 84.94 95 VAL A C 1
ATOM 812 O O . VAL A 1 95 ? 5.620 -16.745 -5.853 1.00 84.94 95 VAL A O 1
ATOM 815 N N . VAL A 1 96 ? 7.662 -16.264 -5.029 1.00 87.00 96 VAL A N 1
ATOM 816 C CA . VAL A 1 96 ? 8.398 -16.528 -6.266 1.00 87.00 96 VAL A CA 1
ATOM 817 C C . VAL A 1 96 ? 8.715 -18.020 -6.328 1.00 87.00 96 VAL A C 1
ATOM 819 O O . VAL A 1 96 ? 9.428 -18.540 -5.473 1.00 87.00 96 VAL A O 1
ATOM 822 N N . TYR A 1 97 ? 8.187 -18.711 -7.336 1.00 88.94 97 TYR A N 1
ATOM 823 C CA . TYR A 1 97 ? 8.454 -20.128 -7.592 1.00 88.94 97 TYR A CA 1
ATOM 824 C C . TYR A 1 97 ? 8.947 -20.336 -9.028 1.00 88.94 97 TYR A C 1
ATOM 826 O O . TYR A 1 97 ? 8.683 -19.527 -9.920 1.00 88.94 97 TYR A O 1
ATOM 834 N N . PHE A 1 98 ? 9.679 -21.425 -9.262 1.00 86.94 98 PHE A N 1
ATOM 835 C CA . PHE A 1 98 ? 10.177 -21.761 -10.595 1.00 86.94 98 PHE A CA 1
ATOM 836 C C . PHE A 1 98 ? 9.007 -22.012 -11.560 1.00 86.94 98 PHE A C 1
ATOM 838 O O . PHE A 1 98 ? 8.170 -22.873 -11.307 1.00 86.94 98 PHE A O 1
ATOM 845 N N . GLY A 1 99 ? 8.951 -21.254 -12.661 1.00 85.75 99 GLY A N 1
ATOM 846 C CA . GLY A 1 99 ? 7.896 -21.351 -13.681 1.00 85.75 99 GLY A CA 1
ATOM 847 C C . GLY A 1 99 ? 6.837 -20.242 -13.644 1.00 85.75 99 GLY A C 1
ATOM 848 O O . GLY A 1 99 ? 5.966 -20.220 -14.510 1.00 85.75 99 GLY A O 1
ATOM 849 N N . VAL A 1 100 ? 6.910 -19.301 -12.696 1.00 85.62 100 VAL A N 1
ATOM 850 C CA . VAL A 1 100 ? 6.023 -18.126 -12.682 1.00 85.62 100 VAL A CA 1
ATOM 851 C C . VAL A 1 100 ? 6.347 -17.172 -13.850 1.00 85.62 100 VAL A C 1
ATOM 853 O O . VAL A 1 100 ? 7.521 -16.865 -14.085 1.00 85.62 100 VAL A O 1
ATOM 856 N N . PRO A 1 101 ? 5.347 -16.670 -14.599 1.00 88.31 101 PRO A N 1
ATOM 857 C CA . PRO A 1 101 ? 5.595 -15.702 -15.659 1.00 88.31 101 PRO A CA 1
ATOM 858 C C . PRO A 1 101 ? 6.042 -14.349 -15.085 1.00 88.31 101 PRO A C 1
ATOM 860 O O . PRO A 1 101 ? 5.479 -13.840 -14.115 1.00 88.31 101 PRO A O 1
ATOM 863 N N . ILE A 1 102 ? 7.035 -13.729 -15.730 1.00 84.50 102 ILE A N 1
ATOM 864 C CA . ILE A 1 102 ? 7.632 -12.454 -15.295 1.00 84.50 102 ILE A CA 1
ATOM 865 C C . ILE A 1 102 ? 6.586 -11.324 -15.247 1.00 84.50 102 ILE A C 1
ATOM 867 O O . ILE A 1 102 ? 6.630 -10.482 -14.354 1.00 84.50 102 ILE A O 1
ATOM 871 N N . SER A 1 103 ? 5.606 -11.326 -16.158 1.00 85.44 103 SER A N 1
ATOM 872 C CA . SER A 1 103 ? 4.497 -10.361 -16.153 1.00 85.44 103 SER A CA 1
ATOM 873 C C . SER A 1 103 ? 3.686 -10.417 -14.859 1.00 85.44 103 SER A C 1
ATOM 875 O O . SER A 1 103 ? 3.430 -9.381 -14.255 1.00 85.44 103 SER A O 1
ATOM 877 N N . GLN A 1 104 ? 3.367 -11.619 -14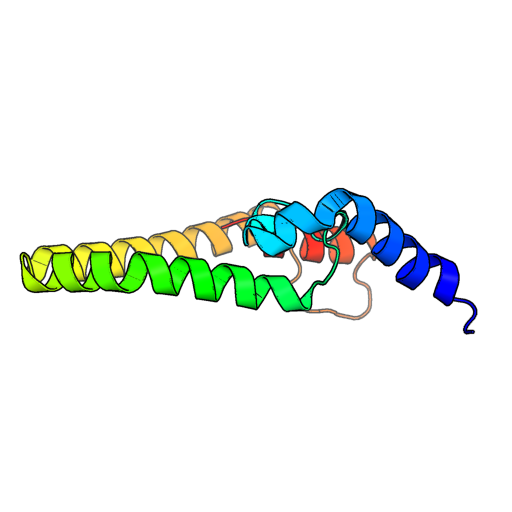.377 1.00 86.06 104 GLN A N 1
ATOM 878 C CA . GLN A 1 104 ? 2.613 -11.806 -13.140 1.00 86.06 104 GLN A CA 1
ATOM 879 C C . GLN A 1 104 ? 3.408 -11.347 -11.912 1.00 86.06 104 GLN A C 1
ATOM 881 O O . GLN A 1 104 ? 2.811 -10.843 -10.962 1.00 86.06 104 GLN A O 1
ATOM 886 N N . LEU A 1 105 ? 4.740 -11.470 -11.927 1.00 85.38 105 LEU A N 1
ATOM 887 C CA . LEU A 1 105 ? 5.596 -10.925 -10.869 1.00 85.38 105 LEU A CA 1
ATOM 888 C C . LEU A 1 105 ? 5.569 -9.393 -10.844 1.00 85.38 105 LEU A C 1
ATOM 890 O O . LEU A 1 105 ? 5.401 -8.810 -9.775 1.00 85.38 105 LEU A O 1
ATOM 894 N N . PHE A 1 106 ? 5.688 -8.738 -12.003 1.00 84.06 106 PHE A N 1
ATOM 895 C CA . PHE A 1 106 ? 5.616 -7.276 -12.080 1.00 84.06 106 PHE A CA 1
ATOM 896 C C . PHE A 1 106 ? 4.230 -6.738 -11.728 1.00 84.06 106 PHE A C 1
ATOM 898 O O . PHE A 1 106 ? 4.143 -5.739 -11.018 1.00 84.06 106 PHE A O 1
ATOM 905 N N . ASP A 1 107 ? 3.162 -7.403 -12.168 1.00 86.00 107 ASP A N 1
ATOM 906 C CA . ASP A 1 107 ? 1.796 -7.035 -11.791 1.00 86.00 107 ASP A CA 1
ATOM 907 C C . ASP A 1 107 ? 1.572 -7.247 -10.293 1.00 86.00 107 ASP A C 1
ATOM 909 O O . ASP A 1 107 ? 0.940 -6.420 -9.644 1.00 86.00 107 ASP A O 1
ATOM 913 N N . THR A 1 108 ? 2.140 -8.312 -9.718 1.00 86.38 108 THR A N 1
ATOM 914 C CA . THR A 1 108 ? 2.089 -8.541 -8.270 1.00 86.38 108 THR A CA 1
ATOM 915 C C . THR A 1 108 ? 2.804 -7.443 -7.501 1.00 86.38 108 THR A C 1
ATOM 917 O O . THR A 1 108 ? 2.223 -6.896 -6.566 1.00 86.38 108 THR A O 1
ATOM 920 N N . ALA A 1 109 ? 4.016 -7.076 -7.917 1.00 83.31 109 ALA A N 1
ATOM 921 C CA . ALA A 1 109 ? 4.751 -5.981 -7.303 1.00 83.31 109 ALA A CA 1
ATOM 922 C C . ALA A 1 109 ? 3.955 -4.672 -7.389 1.00 83.31 109 ALA A C 1
ATOM 924 O O . ALA A 1 109 ? 3.685 -4.065 -6.360 1.00 83.31 109 ALA A O 1
ATOM 925 N N . ASP A 1 110 ? 3.490 -4.286 -8.578 1.00 84.88 110 ASP A N 1
ATOM 926 C CA . ASP A 1 110 ? 2.765 -3.029 -8.795 1.00 84.88 110 ASP A CA 1
ATOM 927 C C . ASP A 1 110 ? 1.487 -2.941 -7.958 1.00 84.88 110 ASP A C 1
ATOM 929 O O . ASP A 1 110 ? 1.256 -1.959 -7.261 1.00 84.88 110 ASP A O 1
ATOM 933 N N . LEU A 1 111 ? 0.691 -4.006 -7.960 1.00 85.12 111 LEU A N 1
ATOM 934 C CA . LEU A 1 111 ? -0.609 -4.042 -7.305 1.00 85.12 111 LEU A CA 1
ATOM 935 C C . LEU A 1 111 ? -0.513 -4.221 -5.786 1.00 85.12 111 LEU A C 1
ATOM 937 O O . LEU A 1 111 ? -1.366 -3.696 -5.073 1.00 85.12 111 LEU A O 1
ATOM 941 N N . SER A 1 112 ? 0.514 -4.909 -5.279 1.00 82.75 112 SER A N 1
ATOM 942 C CA . SER A 1 112 ? 0.687 -5.134 -3.835 1.00 82.75 112 SER A CA 1
ATOM 943 C C . SER A 1 112 ? 0.915 -3.853 -3.030 1.00 82.75 112 SER A C 1
ATOM 945 O O . SER A 1 112 ? 0.567 -3.809 -1.852 1.00 82.75 112 SER A O 1
ATOM 947 N N . TYR A 1 113 ? 1.472 -2.813 -3.658 1.00 77.31 113 TYR A N 1
ATOM 948 C CA . TYR A 1 113 ? 1.798 -1.553 -2.989 1.00 77.31 113 TYR A CA 1
ATOM 949 C C . TYR A 1 113 ? 0.658 -0.530 -3.008 1.00 77.31 113 TYR A C 1
ATOM 951 O O . TYR A 1 113 ? 0.673 0.379 -2.180 1.00 77.31 113 TYR A O 1
ATOM 959 N N . ILE A 1 114 ? -0.310 -0.678 -3.921 1.00 79.94 114 ILE A N 1
ATOM 960 C CA . ILE A 1 114 ? -1.410 0.281 -4.133 1.00 79.94 114 ILE A CA 1
ATOM 961 C C . ILE A 1 114 ? -2.736 -0.256 -3.587 1.00 79.94 114 ILE A C 1
ATOM 963 O O . ILE A 1 114 ? -3.589 0.509 -3.136 1.00 79.94 114 ILE A O 1
ATOM 967 N N . LEU A 1 115 ? -2.968 -1.568 -3.699 1.00 78.88 115 LEU A N 1
ATOM 968 C CA . LEU A 1 115 ? -4.256 -2.151 -3.342 1.00 78.88 115 LEU A CA 1
ATOM 969 C C . LEU A 1 115 ? -4.336 -2.432 -1.837 1.00 78.88 115 LEU A C 1
ATOM 971 O O . LEU A 1 115 ? -3.387 -2.973 -1.265 1.00 78.88 115 LEU A O 1
ATOM 975 N N . PRO A 1 116 ? -5.472 -2.077 -1.210 1.00 64.00 116 PRO A N 1
ATOM 976 C CA . PRO A 1 116 ? -5.682 -2.264 0.211 1.00 64.00 116 PRO A CA 1
ATOM 977 C C . PRO A 1 116 ? -5.861 -3.714 0.605 1.00 64.00 116 PRO A C 1
ATOM 979 O O . PRO A 1 116 ? -6.394 -4.536 -0.184 1.00 64.00 116 PRO A O 1
#

InterPro domains:
  IPR052728 Oxygen and lipid transport regulator [PTHR11161] (1-115)

Foldseek 3Di:
DDPCCCVPPVQLVVLCVVCVVCLVQLVCLQFFPNSDSDPVSLVVSVVVVCVVCVVVLVVVCVVPVVVSVVVVVVVVVVLVVQVVVVCVVLVQDPDDDPPDDPVSVRVNRGCVSNGD

pLDDT: mean 85.12, std 6.22, range [60.44, 96.0]

Organism: NCBI:txid38151

Secondary structure (DSSP, 8-state):
--TTHIIIIIHHHHHHHHHHHHHHTT-GGGS-GGG-S-TTHHHHHHHHHHHHHHHHHHHHHHH-HHHHHHHHHHHHHHHHHHHHHHHHHTT--SS--TT--HHHHHHHHHHHHH--